Protein AF-G5QLT0-F1 (afdb_monomer_lite)

Sequence (65 aa):
AAGTAAGFTGLFGYLGGSVAASAIVGYTVDFFGWDGGFMVMIGGSILAVILLVVVMIGEKRHHDD

Radius of gyration: 15.73 Å; chains: 1; bounding box: 40×16×42 Å

Foldseek 3Di:
DVVVVVVVVVVCCVVVVVVCLVVQCVVQCVPPNPVSVVVCVVVVVVVVVVVVVVVVVVVVVVVVD

Structure (mmCIF, N/CA/C/O backbone):
data_AF-G5QLT0-F1
#
_entry.id   AF-G5QLT0-F1
#
loop_
_atom_site.group_PDB
_atom_site.id
_atom_site.type_symbol
_atom_site.label_atom_id
_atom_site.label_alt_id
_atom_site.label_comp_id
_atom_site.label_asym_id
_atom_site.label_entity_id
_atom_site.label_seq_id
_atom_site.pdbx_PDB_ins_code
_atom_site.Cartn_x
_atom_site.Cartn_y
_atom_site.Cartn_z
_atom_site.occupancy
_atom_site.B_iso_or_equiv
_atom_site.auth_seq_id
_atom_site.auth_comp_id
_atom_site.auth_asym_id
_atom_site.auth_atom_id
_atom_site.pdbx_PDB_model_num
ATOM 1 N N . ALA A 1 1 ? 24.005 4.314 -8.841 1.00 54.91 1 ALA A N 1
ATOM 2 C CA . ALA A 1 1 ? 22.733 5.051 -9.011 1.00 54.91 1 ALA A CA 1
ATOM 3 C C . ALA A 1 1 ? 21.489 4.209 -8.678 1.00 54.91 1 ALA A C 1
ATOM 5 O O . ALA A 1 1 ? 20.583 4.738 -8.055 1.00 54.91 1 ALA A O 1
ATOM 6 N N . ALA A 1 2 ? 21.430 2.910 -9.010 1.00 61.34 2 ALA A N 1
ATOM 7 C CA . ALA A 1 2 ? 20.265 2.067 -8.686 1.00 61.34 2 ALA A CA 1
ATOM 8 C C . ALA A 1 2 ? 19.948 1.970 -7.173 1.00 61.34 2 ALA A C 1
ATOM 10 O O . ALA A 1 2 ? 18.790 2.049 -6.777 1.00 61.34 2 ALA A O 1
ATOM 11 N N . GLY A 1 3 ? 20.973 1.884 -6.314 1.00 65.75 3 GLY A N 1
ATOM 12 C CA . GLY A 1 3 ? 20.787 1.768 -4.858 1.00 65.75 3 GLY A CA 1
ATOM 13 C C . GLY A 1 3 ? 20.183 3.006 -4.179 1.00 65.75 3 GLY A C 1
ATOM 14 O O . GLY A 1 3 ? 19.412 2.869 -3.236 1.00 65.75 3 GLY A O 1
ATOM 15 N N . THR A 1 4 ? 20.469 4.214 -4.673 1.00 77.38 4 THR A N 1
ATOM 16 C CA . THR A 1 4 ? 19.887 5.456 -4.131 1.00 77.38 4 THR A CA 1
ATOM 17 C C . THR A 1 4 ? 18.423 5.621 -4.536 1.00 77.38 4 THR A C 1
ATOM 19 O O . THR A 1 4 ? 17.621 6.075 -3.725 1.00 77.38 4 THR A O 1
ATOM 22 N N . ALA A 1 5 ? 18.059 5.199 -5.753 1.00 74.06 5 ALA A N 1
ATOM 23 C CA . ALA A 1 5 ? 16.666 5.175 -6.198 1.00 74.06 5 ALA A CA 1
ATOM 24 C C . ALA A 1 5 ? 15.850 4.135 -5.411 1.00 74.06 5 ALA A C 1
ATOM 26 O O . ALA A 1 5 ? 14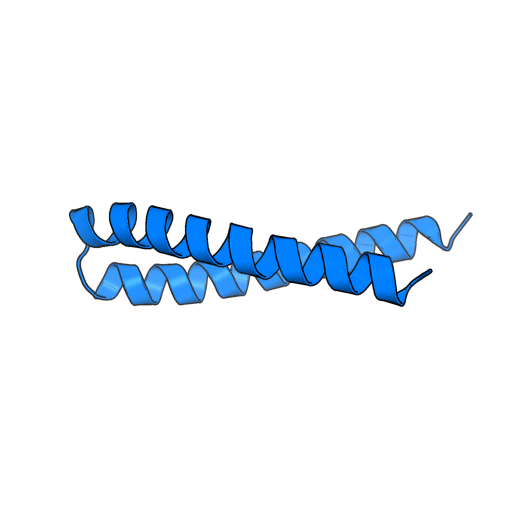.803 4.473 -4.868 1.00 74.06 5 ALA A O 1
ATOM 27 N N . ALA A 1 6 ? 16.378 2.916 -5.242 1.00 77.88 6 ALA A N 1
ATOM 28 C CA . ALA A 1 6 ? 15.739 1.876 -4.433 1.00 77.88 6 ALA A CA 1
ATOM 29 C C . ALA A 1 6 ? 15.561 2.297 -2.961 1.00 77.88 6 ALA A C 1
ATOM 31 O O . ALA A 1 6 ? 14.506 2.064 -2.373 1.00 77.88 6 ALA A O 1
ATOM 32 N N . GLY A 1 7 ? 16.560 2.971 -2.377 1.00 79.06 7 GLY A N 1
ATOM 33 C CA . GLY A 1 7 ? 16.478 3.511 -1.017 1.00 79.06 7 GLY A CA 1
ATOM 34 C C . GLY A 1 7 ? 15.400 4.589 -0.853 1.00 79.06 7 GLY A C 1
ATOM 35 O O . GLY A 1 7 ? 14.664 4.573 0.131 1.00 79.06 7 GLY A O 1
ATOM 36 N N . PHE A 1 8 ? 15.251 5.490 -1.830 1.00 79.56 8 PHE A N 1
ATOM 37 C CA . PHE A 1 8 ? 14.217 6.530 -1.811 1.00 79.56 8 PHE A CA 1
ATOM 38 C C . PHE A 1 8 ? 12.806 5.945 -1.962 1.00 79.56 8 PHE A C 1
ATOM 40 O O . PHE A 1 8 ? 11.908 6.304 -1.202 1.00 79.56 8 PHE A O 1
ATOM 47 N N . THR A 1 9 ? 12.618 4.991 -2.880 1.00 80.81 9 THR A N 1
ATOM 48 C CA . THR A 1 9 ? 11.341 4.280 -3.044 1.00 80.81 9 THR A CA 1
ATOM 49 C C . THR A 1 9 ? 10.977 3.487 -1.790 1.00 80.81 9 THR A C 1
ATOM 51 O O . THR A 1 9 ? 9.819 3.499 -1.380 1.00 80.81 9 THR A O 1
ATOM 54 N N . GLY A 1 10 ? 11.954 2.857 -1.129 1.00 80.25 10 GLY A N 1
ATOM 55 C CA . GLY A 1 10 ? 11.748 2.174 0.150 1.00 80.25 10 GLY A CA 1
ATOM 56 C C . GLY A 1 10 ? 11.335 3.127 1.277 1.00 80.25 10 GLY A C 1
ATOM 57 O O . GLY A 1 10 ? 10.389 2.836 2.008 1.00 80.25 10 GLY A O 1
ATOM 58 N N . LEU A 1 11 ? 11.983 4.294 1.383 1.00 84.62 11 LEU A N 1
ATOM 59 C CA . LEU A 1 11 ? 11.639 5.317 2.378 1.00 84.62 11 LEU A CA 1
ATOM 60 C C . LEU A 1 11 ? 10.215 5.862 2.165 1.00 84.62 11 LEU A C 1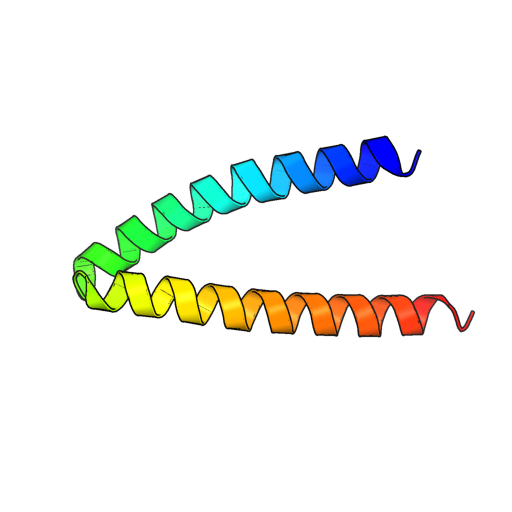
ATOM 62 O O . LEU A 1 11 ? 9.456 5.988 3.124 1.00 84.62 11 LEU A O 1
ATOM 66 N N . PHE A 1 12 ? 9.829 6.137 0.914 1.00 83.12 12 PHE A N 1
ATOM 67 C CA . PHE A 1 12 ? 8.482 6.606 0.570 1.00 83.12 12 PHE A CA 1
ATOM 68 C C . PHE A 1 12 ? 7.416 5.521 0.714 1.00 83.12 12 PHE A C 1
ATOM 70 O O . PHE A 1 12 ? 6.321 5.809 1.190 1.00 83.12 12 PHE A O 1
ATOM 77 N N . GLY A 1 13 ? 7.730 4.276 0.356 1.00 80.88 13 GLY A N 1
ATOM 78 C CA . GLY A 1 13 ? 6.838 3.139 0.562 1.00 80.88 13 GLY A CA 1
ATOM 79 C C . GLY A 1 13 ? 6.572 2.891 2.045 1.00 80.88 13 GLY A C 1
ATOM 80 O O . GLY A 1 13 ? 5.426 2.690 2.433 1.00 80.88 13 GLY A O 1
ATOM 81 N N . TYR A 1 14 ? 7.602 2.988 2.892 1.00 83.62 14 TYR A N 1
ATOM 82 C CA . TYR A 1 14 ? 7.449 2.834 4.335 1.00 83.62 14 TYR A CA 1
ATOM 83 C C . TYR A 1 14 ? 6.699 4.011 4.960 1.00 83.62 14 TYR A C 1
ATOM 85 O O . TYR A 1 14 ? 5.683 3.796 5.609 1.00 83.62 14 TYR A O 1
ATOM 93 N N . LEU A 1 15 ? 7.139 5.257 4.754 1.00 86.56 15 LEU A N 1
ATOM 94 C CA . LEU A 1 15 ? 6.490 6.420 5.372 1.00 86.56 15 LEU A CA 1
ATOM 95 C C . LEU A 1 15 ? 5.078 6.648 4.819 1.00 86.56 15 LEU A C 1
ATOM 97 O O . LEU A 1 15 ? 4.135 6.817 5.588 1.00 86.56 15 LEU A O 1
ATOM 101 N N . GLY A 1 16 ? 4.916 6.594 3.495 1.00 82.69 16 GLY A N 1
ATOM 102 C CA . GLY A 1 16 ? 3.625 6.745 2.828 1.00 82.69 16 GLY A CA 1
ATOM 103 C C . GLY A 1 16 ? 2.682 5.583 3.124 1.00 82.69 16 GLY A C 1
ATOM 104 O O . GLY A 1 16 ? 1.517 5.814 3.429 1.00 82.69 16 GLY A O 1
ATOM 105 N N . GLY A 1 17 ? 3.190 4.348 3.120 1.00 79.50 17 GLY A N 1
ATOM 106 C CA . GLY A 1 17 ? 2.420 3.158 3.471 1.00 79.50 17 GLY A CA 1
ATOM 107 C C . GLY A 1 17 ? 1.995 3.144 4.938 1.00 79.50 17 GLY A C 1
ATOM 108 O O . GLY A 1 17 ? 0.849 2.827 5.222 1.00 79.50 17 GLY A O 1
ATOM 109 N N . SER A 1 18 ? 2.862 3.563 5.865 1.00 77.88 18 SER A N 1
ATOM 110 C CA . SER A 1 18 ? 2.538 3.655 7.299 1.00 77.88 18 SER A CA 1
ATOM 111 C C . SER A 1 18 ? 1.476 4.716 7.579 1.00 77.88 18 SER A C 1
ATOM 113 O O . SER A 1 18 ? 0.543 4.480 8.349 1.00 77.88 18 SER A O 1
ATOM 115 N N . VAL A 1 19 ? 1.595 5.885 6.938 1.00 78.00 19 VAL A N 1
ATOM 116 C CA . VAL A 1 19 ? 0.615 6.974 7.055 1.00 78.00 19 VAL A CA 1
ATOM 117 C C . VAL A 1 19 ? -0.712 6.577 6.416 1.00 78.00 19 VAL A C 1
ATOM 119 O O . VAL A 1 19 ? -1.752 6.733 7.049 1.00 78.00 19 VAL A O 1
ATOM 122 N N . ALA A 1 20 ? -0.689 6.014 5.205 1.00 73.81 20 ALA A N 1
ATOM 123 C CA . ALA A 1 20 ? -1.891 5.540 4.530 1.00 73.81 20 ALA A CA 1
ATOM 124 C C . ALA A 1 20 ? -2.553 4.400 5.311 1.00 73.81 20 ALA A C 1
ATOM 126 O O . ALA A 1 20 ? -3.759 4.437 5.505 1.00 73.81 20 ALA A O 1
ATOM 127 N N . ALA A 1 21 ? -1.790 3.436 5.833 1.00 72.38 21 ALA A N 1
ATOM 128 C CA . ALA A 1 21 ? -2.317 2.364 6.672 1.00 72.38 21 ALA A CA 1
ATOM 129 C C . ALA A 1 21 ? -2.962 2.921 7.944 1.00 72.38 21 ALA A C 1
ATOM 131 O O . ALA A 1 21 ? -4.066 2.519 8.279 1.00 72.38 21 ALA A O 1
ATOM 132 N N . SER A 1 22 ? -2.337 3.891 8.613 1.00 67.69 22 SER A N 1
ATOM 133 C CA . SER A 1 22 ? -2.902 4.496 9.827 1.00 67.69 22 SER A CA 1
ATOM 134 C C . SER A 1 22 ? -4.158 5.329 9.532 1.00 67.69 22 SER A C 1
ATOM 136 O O . SER A 1 22 ? -5.124 5.269 10.288 1.00 67.69 22 SER A O 1
ATOM 138 N N . ALA A 1 23 ? -4.183 6.058 8.411 1.00 72.38 23 ALA A N 1
ATOM 139 C CA . ALA A 1 23 ? -5.337 6.841 7.968 1.00 72.38 23 ALA A CA 1
ATOM 140 C C . ALA A 1 23 ? -6.503 5.954 7.492 1.00 72.38 23 ALA A C 1
ATOM 142 O O . ALA A 1 23 ? -7.652 6.194 7.853 1.00 72.38 23 ALA A O 1
ATOM 143 N N . ILE A 1 24 ? -6.212 4.903 6.721 1.00 65.19 24 ILE A N 1
ATOM 144 C CA . ILE A 1 24 ? -7.200 3.953 6.194 1.00 65.19 24 ILE A CA 1
ATOM 145 C C . ILE A 1 24 ? -7.734 3.065 7.316 1.00 65.19 24 ILE A C 1
ATOM 147 O O . ILE A 1 24 ? -8.943 2.879 7.399 1.00 65.19 24 ILE A O 1
ATOM 151 N N . VAL A 1 25 ? -6.885 2.550 8.212 1.00 62.41 25 VAL A N 1
ATOM 152 C CA . VAL A 1 25 ? -7.332 1.783 9.388 1.00 62.41 25 VAL A CA 1
ATOM 153 C C . VAL A 1 25 ? -8.181 2.666 10.296 1.00 62.41 25 VAL A C 1
ATOM 155 O O . VAL A 1 25 ? -9.235 2.212 10.720 1.00 62.41 25 VAL A O 1
ATOM 158 N N . GLY A 1 26 ? -7.802 3.933 10.508 1.00 59.62 26 GLY A N 1
ATOM 159 C CA . GLY A 1 26 ? -8.626 4.899 11.239 1.00 59.62 26 GLY A CA 1
ATOM 160 C C . GLY A 1 26 ? -10.010 5.105 10.615 1.00 59.62 26 GLY A C 1
ATOM 161 O O . GLY A 1 26 ? -11.000 5.123 11.334 1.00 59.62 26 GLY A O 1
ATOM 162 N N . TYR A 1 27 ? -10.100 5.179 9.282 1.00 56.00 27 TYR A N 1
ATOM 163 C CA . TYR A 1 27 ? -11.372 5.360 8.569 1.00 56.00 27 TYR A CA 1
ATOM 164 C C . TYR A 1 27 ? -12.204 4.069 8.449 1.00 56.00 27 TYR A C 1
ATOM 166 O O . TYR A 1 27 ? -13.429 4.115 8.388 1.00 56.00 27 TYR A O 1
ATOM 174 N N . THR A 1 28 ? -11.551 2.904 8.413 1.00 57.59 28 THR A N 1
ATOM 175 C CA . THR A 1 28 ? -12.211 1.600 8.222 1.00 57.59 28 THR A CA 1
ATOM 176 C C . THR A 1 28 ? -12.669 0.987 9.550 1.00 57.59 28 THR A C 1
ATOM 178 O O . THR A 1 28 ? -13.716 0.340 9.602 1.00 57.59 28 THR A O 1
ATOM 181 N N . VAL A 1 29 ? -11.929 1.217 10.641 1.00 54.44 29 VAL A N 1
ATOM 182 C CA . VAL A 1 29 ? -12.303 0.768 11.995 1.00 54.44 29 VAL A CA 1
ATOM 183 C C . VAL A 1 29 ? -13.560 1.474 12.496 1.00 54.44 29 VAL A C 1
ATOM 185 O O . VAL A 1 29 ? -14.369 0.828 13.160 1.00 54.44 29 VAL A O 1
ATOM 188 N N . ASP A 1 30 ? -13.760 2.746 12.136 1.00 54.47 30 ASP A N 1
ATOM 189 C CA . ASP A 1 30 ? -14.888 3.552 12.623 1.00 54.47 30 ASP A CA 1
ATOM 190 C C . ASP A 1 30 ? -16.256 3.048 12.112 1.00 54.47 30 ASP A C 1
ATOM 192 O O . ASP A 1 30 ? -17.268 3.217 12.787 1.00 54.47 30 ASP A O 1
ATOM 196 N N . PHE A 1 31 ? -16.298 2.353 10.963 1.00 53.53 31 PHE A N 1
ATOM 197 C CA . PHE A 1 31 ? -17.546 1.848 10.365 1.00 53.53 31 PHE A CA 1
ATOM 198 C C . PHE A 1 31 ? -17.776 0.330 10.488 1.00 53.53 31 PHE A C 1
ATOM 200 O O . PHE A 1 31 ? -18.933 -0.088 10.469 1.00 53.53 31 PHE A O 1
ATOM 207 N N . PHE A 1 32 ? -16.732 -0.509 10.584 1.00 53.19 32 PHE A N 1
ATOM 208 C CA . PHE A 1 32 ? -16.867 -1.977 10.445 1.00 53.19 32 PHE A CA 1
ATOM 209 C C . PHE A 1 32 ? -16.172 -2.822 11.531 1.00 53.19 32 PHE A C 1
ATOM 211 O O . PHE A 1 32 ? -16.260 -4.050 11.500 1.00 53.19 32 PHE A O 1
ATOM 218 N N . GLY A 1 33 ? -15.498 -2.208 12.509 1.00 62.06 33 GLY A N 1
ATOM 219 C CA . GLY A 1 33 ? -14.788 -2.952 13.555 1.00 62.06 33 GLY A CA 1
ATOM 220 C C . GLY A 1 33 ? -13.644 -3.830 13.016 1.00 62.06 33 GLY A C 1
ATOM 221 O O . GLY A 1 33 ? -13.057 -3.557 11.970 1.00 62.06 33 GLY A O 1
ATOM 222 N N . TRP A 1 34 ? -13.288 -4.889 13.749 1.00 59.28 34 TRP A N 1
ATOM 223 C CA . TRP A 1 34 ? -12.086 -5.710 13.513 1.00 59.28 34 TRP A CA 1
ATOM 224 C C . TRP A 1 34 ? -12.090 -6.493 12.180 1.00 59.28 34 TRP A C 1
ATOM 226 O O . TRP A 1 34 ? -11.020 -6.731 11.614 1.00 59.28 34 TRP A O 1
ATOM 236 N N . ASP A 1 35 ? -13.267 -6.791 11.616 1.00 65.81 35 ASP A N 1
ATOM 237 C CA . ASP A 1 35 ? -13.431 -7.356 10.263 1.00 65.81 35 ASP A CA 1
ATOM 238 C C . AS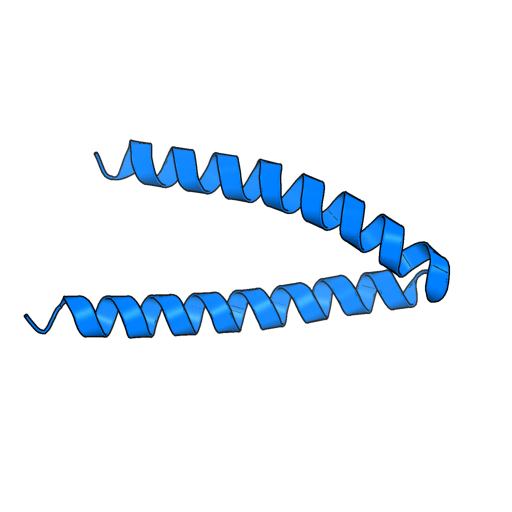P A 1 35 ? -12.934 -6.404 9.163 1.00 65.81 35 ASP A C 1
ATOM 240 O O . ASP A 1 35 ? -12.330 -6.831 8.175 1.00 65.81 35 ASP A O 1
ATOM 244 N N . GLY A 1 36 ? -13.090 -5.091 9.365 1.00 66.50 36 GLY A N 1
ATOM 245 C CA . GLY A 1 36 ? -12.546 -4.071 8.468 1.00 66.50 36 GLY A CA 1
ATOM 246 C C . GLY A 1 36 ? -11.015 -4.106 8.392 1.00 66.50 36 GLY A C 1
ATOM 247 O O . GLY A 1 36 ? -10.442 -3.879 7.327 1.00 66.50 36 GLY A O 1
ATOM 248 N N . GLY A 1 37 ? -10.340 -4.473 9.486 1.00 69.62 37 GLY A N 1
ATOM 249 C CA . GLY A 1 37 ? -8.883 -4.639 9.517 1.00 69.62 37 GLY A CA 1
ATOM 250 C C . GLY A 1 37 ? -8.393 -5.800 8.643 1.00 69.62 37 GLY A C 1
ATOM 251 O O . GLY A 1 37 ? -7.427 -5.646 7.892 1.00 69.62 37 GLY A O 1
ATOM 252 N N . PHE A 1 38 ? -9.090 -6.941 8.677 1.00 70.31 38 PHE A N 1
ATOM 253 C CA . PHE A 1 38 ? -8.803 -8.079 7.793 1.00 70.31 38 PHE A CA 1
ATOM 254 C C . PHE A 1 38 ? -9.107 -7.756 6.324 1.00 70.31 38 PHE A C 1
ATOM 256 O O . PHE A 1 38 ? -8.300 -8.067 5.445 1.00 70.31 38 PHE A O 1
ATOM 263 N N . MET A 1 39 ? -10.222 -7.068 6.058 1.00 70.88 39 MET A N 1
ATOM 264 C CA . MET A 1 39 ? -10.604 -6.611 4.718 1.00 70.88 39 MET A CA 1
ATOM 265 C C . MET A 1 39 ? -9.547 -5.672 4.108 1.00 70.88 39 MET A C 1
ATOM 267 O O . MET A 1 39 ? -9.220 -5.800 2.930 1.00 70.88 39 MET A O 1
ATOM 271 N N . VAL A 1 40 ? -8.959 -4.769 4.904 1.00 73.31 40 VAL A N 1
ATOM 272 C CA . VAL A 1 40 ? -7.892 -3.846 4.465 1.00 73.31 40 VAL A CA 1
ATOM 273 C C . VAL A 1 40 ? -6.585 -4.579 4.162 1.00 73.31 40 VAL A C 1
ATOM 275 O O . VAL A 1 40 ? -5.940 -4.265 3.164 1.00 73.31 40 VAL A O 1
ATOM 278 N N . MET A 1 41 ? -6.202 -5.581 4.959 1.00 76.25 41 MET A N 1
ATOM 279 C CA . MET A 1 41 ? -5.008 -6.400 4.688 1.00 76.25 41 MET A CA 1
ATOM 280 C C . MET A 1 41 ? -5.142 -7.213 3.390 1.00 76.25 41 MET A C 1
ATOM 282 O O . MET A 1 41 ? -4.204 -7.275 2.589 1.00 76.25 41 MET A O 1
ATOM 286 N N . ILE A 1 42 ? -6.321 -7.799 3.150 1.00 80.88 42 ILE A N 1
ATOM 287 C CA . ILE A 1 42 ? -6.622 -8.540 1.916 1.00 80.88 42 ILE A CA 1
ATOM 288 C C . ILE A 1 42 ? -6.703 -7.581 0.723 1.00 80.88 42 ILE A C 1
ATOM 290 O O . ILE A 1 42 ? -6.055 -7.814 -0.298 1.00 80.88 42 ILE A O 1
ATOM 294 N N . GLY A 1 43 ? -7.435 -6.473 0.859 1.00 81.44 43 GLY A N 1
ATOM 295 C CA . GLY A 1 43 ? -7.556 -5.447 -0.175 1.00 81.44 43 GLY A CA 1
ATOM 296 C C . GLY A 1 43 ? -6.202 -4.850 -0.560 1.00 81.44 43 GLY A C 1
ATOM 297 O O . GLY A 1 43 ? -5.887 -4.766 -1.743 1.00 81.44 43 GLY A O 1
ATOM 298 N N . GLY A 1 44 ? -5.361 -4.528 0.427 1.00 78.44 44 GLY A N 1
ATOM 299 C CA . GLY A 1 44 ? -3.999 -4.039 0.217 1.00 78.44 44 GLY A CA 1
ATOM 300 C C . GLY A 1 44 ? -3.103 -5.053 -0.494 1.00 78.44 44 GLY A C 1
ATOM 301 O O . GLY A 1 44 ? -2.366 -4.678 -1.403 1.00 78.44 44 GLY A O 1
ATOM 302 N N . SER A 1 45 ? -3.214 -6.341 -0.155 1.00 81.56 45 SER A N 1
ATOM 303 C CA . SER A 1 45 ? -2.460 -7.411 -0.826 1.00 81.56 45 SER A CA 1
ATOM 304 C C . SER A 1 45 ? -2.870 -7.572 -2.291 1.00 81.56 45 SER A C 1
ATOM 306 O O . SER A 1 45 ? -2.011 -7.659 -3.166 1.00 81.56 45 SER A O 1
ATOM 308 N N . ILE A 1 46 ? -4.174 -7.554 -2.586 1.00 83.00 46 ILE A N 1
ATOM 309 C CA . ILE A 1 46 ? -4.679 -7.631 -3.965 1.00 83.00 46 ILE A CA 1
ATOM 310 C C . ILE A 1 46 ? -4.242 -6.396 -4.762 1.00 83.00 46 ILE A C 1
ATOM 312 O O . ILE A 1 46 ? -3.759 -6.527 -5.886 1.00 83.00 46 ILE A O 1
ATOM 316 N N . LEU A 1 47 ? -4.346 -5.202 -4.172 1.00 78.94 47 LEU A N 1
ATOM 317 C CA . LEU A 1 47 ? -3.936 -3.956 -4.818 1.00 78.94 47 LEU A CA 1
ATOM 318 C C . LEU A 1 47 ? -2.427 -3.938 -5.115 1.00 78.94 47 LEU A C 1
ATOM 320 O O . LEU A 1 47 ? -2.021 -3.525 -6.200 1.00 78.94 47 LEU A O 1
ATOM 324 N N . ALA A 1 48 ? -1.602 -4.436 -4.187 1.00 80.38 48 ALA A N 1
ATOM 325 C CA . ALA A 1 48 ? -0.158 -4.565 -4.368 1.00 80.38 48 ALA A CA 1
ATOM 326 C C . ALA A 1 48 ? 0.194 -5.519 -5.519 1.00 80.38 48 ALA A C 1
ATOM 328 O O . ALA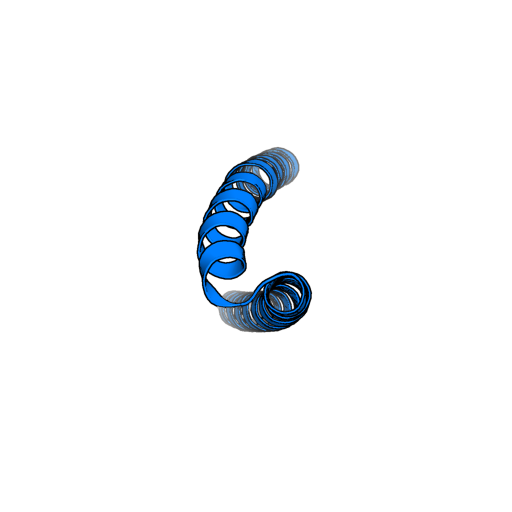 A 1 48 ? 1.057 -5.202 -6.336 1.00 80.38 48 ALA A O 1
ATOM 329 N N . VAL A 1 49 ? -0.506 -6.653 -5.630 1.00 85.44 49 VAL A N 1
ATOM 330 C CA . VAL A 1 49 ? -0.322 -7.600 -6.741 1.00 85.44 49 VAL A CA 1
ATOM 331 C C . VAL A 1 49 ? -0.710 -6.961 -8.074 1.00 85.44 49 VAL A C 1
ATOM 333 O O . VAL A 1 49 ? 0.042 -7.074 -9.038 1.00 85.44 49 VAL A O 1
ATOM 336 N N . ILE A 1 50 ? -1.834 -6.240 -8.136 1.00 85.44 50 ILE A N 1
ATOM 337 C CA . ILE A 1 50 ? -2.260 -5.538 -9.357 1.00 85.44 50 ILE A CA 1
ATOM 338 C C . ILE A 1 50 ? -1.216 -4.496 -9.775 1.00 85.44 50 ILE A C 1
ATOM 340 O O . ILE A 1 50 ? -0.812 -4.470 -10.936 1.00 85.44 50 ILE A O 1
ATOM 344 N N . LEU A 1 51 ? -0.737 -3.669 -8.840 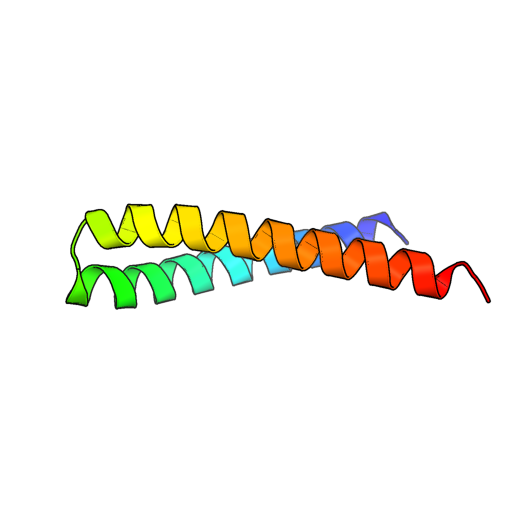1.00 83.44 51 LEU A N 1
ATOM 345 C CA . LEU A 1 51 ? 0.293 -2.661 -9.110 1.00 83.44 51 LEU A CA 1
ATOM 346 C C . LEU A 1 51 ? 1.602 -3.292 -9.596 1.00 83.44 51 LEU A C 1
ATOM 348 O O . LEU A 1 51 ? 2.213 -2.779 -10.530 1.00 83.44 51 LEU A O 1
ATOM 352 N N . LEU A 1 52 ? 2.008 -4.423 -9.015 1.00 85.06 52 LEU A N 1
ATOM 353 C CA . LEU A 1 52 ? 3.209 -5.153 -9.418 1.00 85.06 52 LEU A CA 1
ATOM 354 C C . LEU A 1 52 ? 3.070 -5.764 -10.821 1.00 85.06 52 LEU A C 1
ATOM 356 O O . LEU A 1 52 ? 4.005 -5.703 -11.618 1.00 85.06 52 LEU A O 1
ATOM 360 N N . VAL A 1 53 ? 1.891 -6.287 -11.164 1.00 85.19 53 VAL A N 1
ATOM 361 C CA . VAL A 1 53 ? 1.587 -6.769 -12.521 1.00 85.19 53 VAL A CA 1
ATOM 362 C C . VAL A 1 53 ? 1.605 -5.617 -13.530 1.00 85.19 53 VAL A C 1
ATOM 364 O O . VAL A 1 53 ? 2.198 -5.752 -14.598 1.00 85.19 53 VAL A O 1
ATOM 367 N N . VAL A 1 54 ? 1.017 -4.467 -13.190 1.00 83.00 54 VAL A N 1
ATOM 368 C CA . VAL A 1 54 ? 1.046 -3.267 -14.041 1.00 83.00 54 VAL A CA 1
ATOM 369 C C . VAL A 1 54 ? 2.477 -2.770 -14.247 1.00 83.00 54 VAL A C 1
ATOM 371 O O . VAL A 1 54 ? 2.841 -2.461 -15.381 1.00 83.00 54 VAL A O 1
ATOM 374 N N . VAL A 1 55 ? 3.309 -2.743 -13.198 1.00 84.25 55 VAL A N 1
ATOM 375 C CA . VAL A 1 55 ? 4.718 -2.330 -13.308 1.00 84.25 55 VAL A CA 1
ATOM 376 C C . VAL A 1 55 ? 5.502 -3.273 -14.215 1.00 84.25 55 VAL A C 1
ATOM 378 O O . VAL A 1 55 ? 6.230 -2.801 -15.079 1.00 84.25 55 VAL A O 1
ATOM 381 N N . MET A 1 56 ? 5.298 -4.590 -14.094 1.00 77.94 56 MET A N 1
ATOM 382 C CA . MET A 1 56 ? 5.962 -5.570 -14.958 1.00 77.94 56 MET A CA 1
ATOM 383 C C . MET A 1 56 ? 5.526 -5.450 -16.423 1.00 77.94 56 MET A C 1
ATOM 385 O O . MET A 1 56 ? 6.350 -5.595 -17.322 1.00 77.94 56 MET A O 1
ATOM 389 N N . ILE A 1 57 ? 4.247 -5.167 -16.691 1.00 78.44 57 ILE A N 1
ATOM 390 C CA . ILE A 1 57 ? 3.761 -4.912 -18.057 1.00 78.44 57 ILE A CA 1
ATOM 391 C C . ILE A 1 57 ? 4.346 -3.603 -18.609 1.00 78.44 57 ILE A C 1
ATOM 393 O O . ILE A 1 57 ? 4.728 -3.549 -19.777 1.00 78.44 57 ILE A O 1
ATOM 397 N N . GLY A 1 58 ? 4.429 -2.562 -17.777 1.00 71.94 58 GLY A N 1
ATOM 398 C CA . GLY A 1 58 ? 5.046 -1.284 -18.129 1.00 71.94 58 GLY A CA 1
ATOM 399 C C . GLY A 1 58 ? 6.535 -1.418 -18.446 1.00 71.94 58 GLY A C 1
ATOM 400 O O . GLY A 1 58 ? 6.990 -0.877 -19.449 1.00 71.94 58 GLY A O 1
ATOM 401 N N . GLU A 1 59 ? 7.274 -2.203 -17.658 1.00 69.12 59 GLU A N 1
ATOM 402 C CA . GLU A 1 59 ? 8.691 -2.479 -17.916 1.00 69.12 59 GLU A CA 1
ATOM 403 C C . GLU A 1 59 ? 8.892 -3.286 -19.202 1.00 69.12 59 GLU A C 1
ATOM 405 O O . GLU A 1 59 ? 9.745 -2.934 -20.013 1.00 69.12 59 GLU A O 1
ATOM 410 N N . LYS A 1 60 ? 8.061 -4.311 -19.456 1.00 58.47 60 LYS A N 1
ATOM 411 C CA . LYS A 1 60 ? 8.122 -5.066 -20.721 1.00 58.47 60 LYS A CA 1
ATOM 412 C C . LYS A 1 60 ? 7.844 -4.199 -21.947 1.00 58.47 60 LYS A C 1
ATOM 414 O O . LYS A 1 60 ? 8.374 -4.503 -23.003 1.00 58.47 60 LYS A O 1
ATOM 419 N N . ARG A 1 61 ? 7.041 -3.136 -21.829 1.00 57.19 61 ARG A N 1
ATOM 420 C CA . ARG A 1 61 ? 6.829 -2.185 -22.933 1.00 57.19 61 ARG A CA 1
ATOM 421 C C . ARG A 1 61 ? 8.029 -1.283 -23.206 1.00 57.19 61 ARG A C 1
ATOM 423 O O . ARG A 1 61 ? 8.162 -0.834 -24.331 1.00 57.19 61 ARG A O 1
ATOM 430 N N . HIS A 1 62 ? 8.849 -0.984 -22.202 1.00 54.62 62 HIS A N 1
ATOM 431 C CA . HIS A 1 62 ? 9.990 -0.070 -22.337 1.00 54.62 62 HIS A CA 1
ATOM 432 C C . HIS A 1 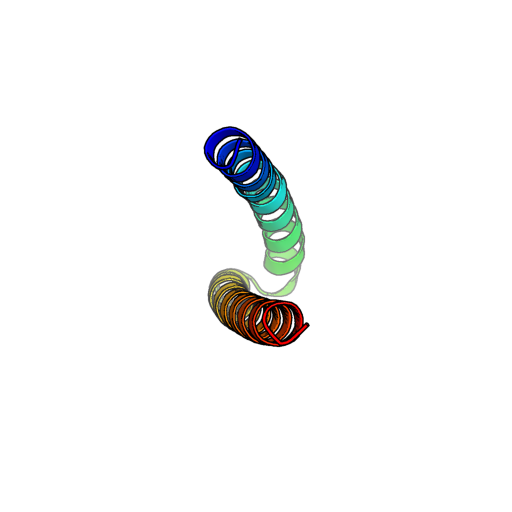62 ? 11.276 -0.756 -22.827 1.00 54.62 62 HIS A C 1
ATOM 434 O O . HIS A 1 62 ? 12.249 -0.066 -23.105 1.00 54.62 62 HIS A O 1
ATOM 440 N N . HIS A 1 63 ? 11.302 -2.090 -22.902 1.00 49.94 63 HIS A N 1
ATOM 441 C CA . HIS A 1 63 ? 12.459 -2.869 -23.367 1.00 49.94 63 HIS A CA 1
ATOM 442 C C . HIS A 1 63 ? 12.343 -3.317 -24.839 1.00 49.94 63 HIS A C 1
ATOM 444 O O . HIS A 1 63 ? 13.218 -4.036 -25.316 1.00 49.94 63 HIS A O 1
ATOM 450 N N . ASP A 1 64 ? 11.269 -2.923 -25.531 1.00 47.31 64 ASP A N 1
ATOM 451 C CA . ASP A 1 64 ? 11.011 -3.221 -26.951 1.00 47.31 64 ASP A CA 1
ATOM 452 C C . ASP A 1 64 ? 11.314 -2.017 -27.883 1.00 47.31 64 ASP A C 1
ATOM 454 O O . ASP A 1 64 ? 11.046 -2.105 -29.079 1.00 47.31 64 ASP A O 1
ATOM 458 N N . ASP A 1 65 ? 11.898 -0.926 -27.358 1.00 42.47 65 ASP A N 1
ATOM 459 C CA . ASP A 1 65 ? 12.421 0.222 -28.131 1.00 42.47 65 ASP A CA 1
ATOM 460 C C . ASP A 1 65 ? 13.961 0.291 -28.092 1.00 42.47 65 ASP A C 1
ATOM 462 O O . ASP A 1 65 ? 14.540 0.233 -26.979 1.00 42.47 65 ASP A O 1
#

InterPro domains:
  IPR036259 MFS transporter superfamily [G3DSA:1.20.1250.20] (1-65)
  IPR036259 MFS transporter superfamily [SSF103473] (2-61)

Secondary structure (DSSP, 8-state):
-HHHHHHHHHHHHHHHHHHHHHHHHHHHHHHHTHHHHHHHHHHHHHHHHHHHHHHHHHHHHHT--

pLDDT: mean 71.52, std 11.47, range [42.47, 86.56]

Organism: NCBI:txid913081